Protein AF-A0A658NZC9-F1 (afdb_monomer)

Sequence (90 aa):
VEKQARTVAVDVDFADPAEAHGMLVGYSTDVEIVLATRAEVLRVPTGALREGGKVLVVEGDTLVERTLRTGVANWEFTEVVSGLAAGERI

Radius of gyration: 20.49 Å; Cα contacts (8 Å, |Δi|>4): 92; chains: 1; bounding box: 60×23×51 Å

pLDDT: mean 91.6, std 9.53, range [51.44, 97.94]

Secondary structure (DSSP, 8-state):
--------------SSGGGGTT--TT-------------S--EEEGGGPBTTTEEEEEETTEEEEEEPEEEEE-SSEEEEEES--TT---

Structure (mmCIF, N/CA/C/O backbone):
data_AF-A0A658NZC9-F1
#
_entry.id   AF-A0A658NZC9-F1
#
loop_
_atom_site.group_PDB
_atom_site.id
_atom_site.type_symbol
_atom_site.label_atom_id
_atom_site.label_alt_id
_atom_site.label_comp_id
_atom_site.label_asym_id
_atom_site.label_entity_id
_atom_site.label_seq_id
_atom_site.pdbx_PDB_ins_code
_atom_site.Cartn_x
_atom_site.Cartn_y
_atom_site.Cartn_z
_atom_site.occupancy
_atom_site.B_iso_or_equiv
_atom_site.auth_seq_id
_atom_site.auth_comp_id
_atom_site.auth_asym_id
_atom_site.auth_atom_id
_atom_site.pdbx_PDB_model_num
ATOM 1 N N . VAL A 1 1 ? 37.834 5.476 -1.094 1.00 51.75 1 VAL A N 1
ATOM 2 C CA . VAL A 1 1 ? 36.669 6.169 -0.499 1.00 51.75 1 VAL A CA 1
ATOM 3 C C . VAL A 1 1 ? 35.437 5.509 -1.074 1.00 51.75 1 VAL A C 1
ATOM 5 O O . VAL A 1 1 ? 35.190 5.633 -2.266 1.00 51.75 1 VAL A O 1
ATOM 8 N N . GLU A 1 2 ? 34.777 4.687 -0.272 1.00 51.44 2 GLU A N 1
ATOM 9 C CA . GLU A 1 2 ? 33.659 3.847 -0.698 1.00 51.44 2 GLU A CA 1
ATOM 10 C C . GLU A 1 2 ? 32.371 4.683 -0.707 1.00 51.44 2 GLU A C 1
ATOM 12 O O . GLU A 1 2 ? 32.086 5.418 0.240 1.00 51.44 2 GLU A O 1
ATOM 17 N N . LYS A 1 3 ? 31.653 4.667 -1.832 1.00 57.12 3 LYS A N 1
ATOM 18 C CA . LYS A 1 3 ? 30.537 5.577 -2.118 1.00 57.12 3 LYS A CA 1
ATOM 19 C C . LYS A 1 3 ? 29.304 5.126 -1.321 1.00 57.12 3 LYS A C 1
ATOM 21 O O . LYS A 1 3 ? 28.598 4.215 -1.735 1.00 57.12 3 LYS A O 1
ATOM 26 N N . GLN A 1 4 ? 29.031 5.763 -0.182 1.00 57.91 4 GLN A N 1
ATOM 27 C CA . GLN A 1 4 ? 27.762 5.592 0.533 1.00 57.91 4 GLN A CA 1
ATOM 28 C C . GLN A 1 4 ? 26.639 6.357 -0.183 1.00 57.91 4 GLN A C 1
ATOM 30 O O . GLN A 1 4 ? 26.310 7.482 0.184 1.00 57.91 4 GLN A O 1
ATOM 35 N N . ALA A 1 5 ? 26.042 5.757 -1.210 1.00 57.47 5 ALA A N 1
ATOM 36 C CA . ALA A 1 5 ? 24.757 6.206 -1.737 1.00 57.47 5 ALA A CA 1
ATOM 37 C C . ALA A 1 5 ? 23.684 5.203 -1.299 1.00 57.47 5 ALA A C 1
ATOM 39 O O . ALA A 1 5 ? 23.775 4.020 -1.613 1.00 57.47 5 ALA A O 1
ATOM 40 N N . ARG A 1 6 ? 22.672 5.659 -0.549 1.00 82.12 6 ARG A N 1
ATOM 41 C CA . ARG A 1 6 ? 21.509 4.844 -0.137 1.00 82.12 6 ARG A CA 1
ATOM 42 C C . ARG A 1 6 ? 20.512 4.664 -1.296 1.00 82.12 6 ARG A C 1
ATOM 44 O O . ARG A 1 6 ? 19.312 4.826 -1.109 1.00 82.12 6 ARG A O 1
ATOM 51 N N . THR A 1 7 ? 21.011 4.412 -2.501 1.00 82.12 7 THR A N 1
ATOM 52 C CA . THR A 1 7 ? 20.227 4.331 -3.739 1.00 82.12 7 THR A CA 1
ATOM 53 C C . THR A 1 7 ? 20.529 3.020 -4.442 1.00 82.12 7 THR A C 1
ATOM 55 O O . THR A 1 7 ? 21.696 2.656 -4.581 1.00 82.12 7 THR A O 1
ATOM 58 N N . VAL A 1 8 ? 19.488 2.342 -4.913 1.00 86.06 8 VAL A N 1
ATOM 59 C CA . VAL A 1 8 ? 19.615 1.175 -5.790 1.00 86.06 8 VAL A CA 1
ATOM 60 C C . VAL A 1 8 ? 19.557 1.669 -7.234 1.00 86.06 8 VAL A C 1
ATOM 62 O O . VAL A 1 8 ? 18.666 2.444 -7.573 1.00 86.06 8 VAL A O 1
ATOM 65 N N . ALA A 1 9 ? 20.520 1.261 -8.060 1.00 90.56 9 ALA A N 1
ATOM 66 C CA . ALA A 1 9 ? 20.478 1.510 -9.498 1.00 90.56 9 ALA A CA 1
ATOM 67 C C . ALA A 1 9 ? 19.563 0.475 -10.165 1.00 90.56 9 ALA A C 1
ATOM 69 O O . ALA A 1 9 ? 19.647 -0.711 -9.843 1.00 90.56 9 ALA A O 1
ATOM 70 N N . VAL A 1 10 ? 18.694 0.933 -11.064 1.00 90.44 10 VAL A N 1
ATOM 71 C CA . VAL A 1 10 ? 17.768 0.091 -11.826 1.00 90.44 10 VAL A CA 1
ATO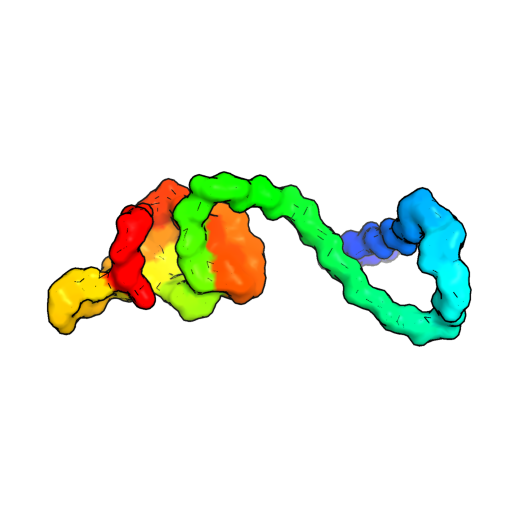M 72 C C . VAL A 1 10 ? 17.895 0.480 -13.291 1.00 90.44 10 VAL A C 1
ATOM 74 O O . VAL A 1 10 ? 17.683 1.643 -13.627 1.00 90.44 10 VAL A O 1
ATOM 77 N N . ASP A 1 11 ? 18.226 -0.499 -14.129 1.00 92.44 11 ASP A N 1
ATOM 78 C CA . ASP A 1 11 ? 18.183 -0.388 -15.585 1.00 92.44 11 ASP A CA 1
ATOM 79 C C . ASP A 1 11 ? 16.904 -1.076 -16.077 1.00 92.44 11 ASP A C 1
ATOM 81 O O . ASP A 1 11 ? 16.528 -2.137 -15.569 1.00 92.44 11 ASP A O 1
ATOM 85 N N . VAL A 1 12 ? 16.206 -0.448 -17.024 1.00 90.69 12 VAL A N 1
ATOM 86 C CA . VAL A 1 12 ? 14.934 -0.940 -17.564 1.00 90.69 12 VAL A CA 1
ATOM 87 C C . VAL A 1 12 ? 15.012 -0.919 -19.079 1.00 90.69 12 VAL A C 1
ATOM 89 O O . VAL A 1 12 ? 15.365 0.102 -19.665 1.00 90.69 12 VAL A O 1
ATOM 92 N N . ASP A 1 13 ? 14.631 -2.033 -19.690 1.00 91.25 13 ASP A N 1
ATOM 93 C CA . ASP A 1 13 ? 14.577 -2.213 -21.135 1.00 91.25 13 ASP A CA 1
ATOM 94 C C . ASP A 1 13 ? 13.169 -2.637 -21.563 1.00 91.25 13 ASP A C 1
ATOM 96 O O . ASP A 1 13 ? 12.412 -3.228 -20.786 1.00 91.25 13 ASP A O 1
ATOM 100 N N . PHE A 1 14 ? 12.823 -2.365 -22.822 1.00 89.81 14 PHE A N 1
ATOM 101 C CA . PHE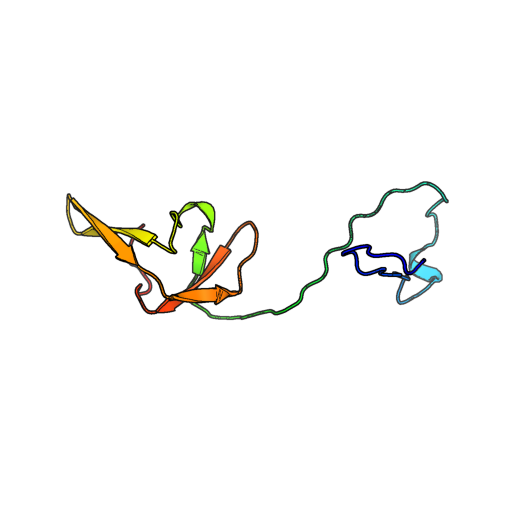 A 1 14 ? 11.620 -2.926 -23.436 1.00 89.81 14 PHE A CA 1
ATOM 102 C C . PHE A 1 14 ? 11.763 -4.442 -23.568 1.00 89.81 14 PHE A C 1
ATOM 104 O O . PHE A 1 14 ? 12.803 -4.937 -24.005 1.00 89.81 14 PHE A O 1
ATOM 111 N N . ALA A 1 15 ? 10.706 -5.182 -23.226 1.00 91.88 15 ALA A N 1
ATOM 112 C CA . ALA A 1 15 ? 10.701 -6.637 -23.359 1.00 91.88 15 ALA A CA 1
ATOM 113 C C . ALA A 1 15 ? 10.815 -7.074 -24.832 1.00 91.88 15 ALA A C 1
ATOM 115 O O . ALA A 1 15 ? 11.515 -8.041 -25.134 1.00 91.88 15 ALA A O 1
ATOM 116 N N . ASP A 1 16 ? 10.168 -6.336 -25.739 1.00 94.19 16 ASP A N 1
ATOM 117 C CA . ASP A 1 16 ? 10.358 -6.435 -27.184 1.00 94.19 16 ASP A CA 1
ATOM 118 C C . ASP A 1 16 ? 10.918 -5.102 -27.722 1.00 94.19 16 ASP A C 1
ATOM 120 O O . ASP A 1 16 ? 10.237 -4.077 -27.654 1.00 94.19 16 ASP A O 1
ATOM 124 N N . PRO A 1 17 ? 12.136 -5.079 -28.299 1.00 89.19 17 PRO A N 1
ATOM 125 C CA . PRO A 1 17 ? 12.717 -3.871 -28.885 1.00 89.19 17 PRO A CA 1
ATOM 126 C C . PRO A 1 17 ? 11.858 -3.206 -29.971 1.00 89.19 17 PRO A C 1
ATOM 128 O O . PRO A 1 17 ? 12.022 -2.010 -30.223 1.00 89.19 17 PRO A O 1
ATOM 131 N N . ALA A 1 18 ? 10.953 -3.944 -30.626 1.00 92.88 18 ALA A N 1
ATOM 132 C CA . ALA A 1 18 ? 10.027 -3.375 -31.602 1.00 92.88 18 ALA A CA 1
ATOM 133 C C . ALA A 1 18 ? 9.023 -2.393 -30.966 1.00 92.88 18 ALA A C 1
ATOM 135 O O . ALA A 1 18 ? 8.555 -1.483 -31.651 1.00 92.88 18 ALA A O 1
ATOM 136 N N . GLU A 1 19 ? 8.737 -2.517 -29.665 1.00 91.31 19 GLU A N 1
ATOM 137 C CA . GLU A 1 19 ? 7.850 -1.603 -28.930 1.00 91.31 19 GLU A CA 1
ATOM 138 C C . GLU A 1 19 ? 8.460 -0.208 -28.746 1.00 91.31 19 GLU A C 1
ATOM 140 O O . GLU A 1 19 ? 7.728 0.771 -28.617 1.00 91.31 19 GLU A O 1
ATOM 145 N N . ALA A 1 20 ? 9.788 -0.083 -28.823 1.00 89.25 20 ALA A N 1
ATOM 146 C CA . ALA A 1 20 ? 10.476 1.207 -28.781 1.00 89.25 20 ALA A CA 1
ATOM 147 C C . ALA A 1 20 ? 10.363 1.997 -30.103 1.00 89.25 20 ALA A C 1
ATOM 149 O O . ALA A 1 20 ? 10.908 3.100 -30.226 1.00 89.25 20 ALA A O 1
ATOM 150 N N . HIS A 1 21 ? 9.698 1.448 -31.129 1.00 90.69 21 HIS A N 1
ATOM 151 C CA . HIS A 1 21 ? 9.598 2.086 -32.437 1.00 90.69 21 HIS A CA 1
ATOM 152 C C . HIS A 1 21 ? 8.933 3.468 -32.350 1.00 90.69 21 HIS A C 1
ATOM 154 O O . HIS A 1 21 ? 7.812 3.620 -31.874 1.00 90.69 21 HIS A O 1
ATOM 160 N N . GLY A 1 22 ? 9.626 4.490 -32.856 1.00 88.75 22 GLY A N 1
ATOM 161 C CA . GLY A 1 22 ? 9.141 5.872 -32.858 1.00 88.75 22 GLY A CA 1
ATOM 162 C C . GLY A 1 22 ? 9.430 6.655 -31.574 1.00 88.75 22 GLY A C 1
ATOM 163 O O . GLY A 1 22 ? 9.213 7.866 -31.556 1.00 88.75 22 GLY A O 1
ATOM 164 N N . MET A 1 23 ? 9.973 6.018 -30.532 1.00 91.00 23 MET A N 1
ATOM 165 C CA . MET A 1 23 ? 10.487 6.733 -29.365 1.00 91.00 23 MET A CA 1
ATOM 166 C C . MET A 1 23 ? 11.849 7.351 -29.681 1.00 91.00 23 M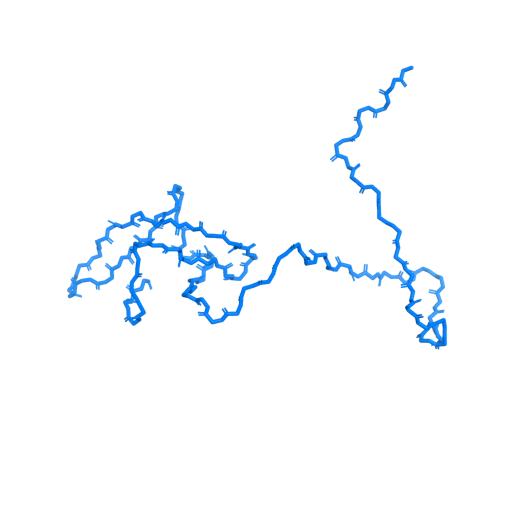ET A C 1
ATOM 168 O O . MET A 1 23 ? 12.712 6.728 -30.301 1.00 91.00 23 MET A O 1
ATOM 172 N N . LEU A 1 24 ? 12.043 8.599 -29.260 1.00 90.06 24 LEU A N 1
ATOM 173 C CA . LEU A 1 24 ? 13.286 9.335 -29.465 1.00 90.06 24 LEU A CA 1
ATOM 174 C C . LEU A 1 24 ? 14.037 9.501 -28.145 1.00 90.06 24 LEU A C 1
ATOM 176 O O . LEU A 1 24 ? 13.445 9.584 -27.068 1.00 90.06 24 LEU A O 1
ATOM 180 N N . VAL A 1 25 ? 15.361 9.603 -28.245 1.00 89.25 25 VAL A N 1
ATOM 181 C CA . VAL A 1 25 ? 16.216 9.924 -27.098 1.00 89.25 25 VAL A CA 1
ATOM 182 C C . VAL A 1 25 ? 15.786 11.265 -26.500 1.00 89.25 25 VAL A C 1
ATOM 184 O O . VAL A 1 25 ? 15.589 12.242 -27.221 1.00 89.25 25 VAL A O 1
ATOM 187 N N . GLY A 1 26 ? 15.670 11.306 -25.172 1.00 91.00 26 GLY A N 1
ATOM 188 C CA . GLY A 1 26 ? 15.248 12.490 -24.420 1.00 91.00 26 GLY A CA 1
ATOM 189 C C . GLY A 1 26 ? 13.808 12.437 -23.912 1.00 91.00 26 GLY A C 1
ATOM 190 O O . GLY A 1 26 ? 13.400 13.347 -23.195 1.00 91.00 26 GLY A O 1
ATOM 191 N N . TYR A 1 27 ? 13.044 11.390 -24.238 1.00 91.00 27 TYR A N 1
ATOM 192 C CA . TYR A 1 27 ? 11.742 11.158 -23.612 1.00 91.00 27 TYR A CA 1
ATOM 193 C C . TYR A 1 27 ? 11.911 10.783 -22.135 1.00 91.00 27 TYR A C 1
ATOM 195 O O . TYR A 1 27 ? 12.836 10.059 -21.766 1.00 91.00 27 TYR A O 1
ATOM 203 N N . SER A 1 28 ? 11.007 11.279 -21.293 1.00 91.56 28 SER A N 1
ATOM 204 C CA . SER A 1 28 ? 10.873 10.855 -19.900 1.00 91.56 28 SER A CA 1
ATOM 205 C C . SER A 1 28 ? 9.926 9.666 -19.809 1.00 91.56 28 SER A C 1
ATOM 207 O O . SER A 1 28 ? 8.899 9.644 -20.487 1.00 91.56 28 SER A O 1
ATOM 209 N N . THR A 1 29 ? 10.235 8.722 -18.929 1.00 89.00 29 THR A N 1
ATOM 210 C CA . THR A 1 29 ? 9.325 7.638 -18.561 1.00 89.00 29 THR A CA 1
ATOM 211 C C . THR A 1 29 ? 9.225 7.560 -17.049 1.00 89.00 29 THR A C 1
ATOM 213 O O . THR A 1 29 ? 10.214 7.789 -16.351 1.00 89.00 29 THR A O 1
ATOM 216 N N . ASP A 1 30 ? 8.046 7.197 -16.563 1.00 92.44 30 ASP A N 1
ATOM 217 C CA . ASP A 1 30 ? 7.863 6.759 -15.188 1.00 92.44 30 ASP A CA 1
ATOM 218 C C . ASP A 1 30 ? 7.999 5.234 -15.145 1.00 92.44 30 ASP A C 1
ATOM 220 O O . ASP A 1 30 ? 7.529 4.534 -16.044 1.00 92.44 30 ASP A O 1
ATOM 224 N N . VAL A 1 31 ? 8.675 4.716 -14.118 1.00 90.62 31 VAL A N 1
ATOM 225 C CA . VAL A 1 31 ? 8.819 3.276 -13.872 1.00 90.62 31 VAL A CA 1
ATOM 226 C C . VAL A 1 31 ? 8.200 2.970 -12.520 1.00 90.62 31 VAL A C 1
ATOM 228 O O . VAL A 1 31 ? 8.619 3.519 -11.500 1.00 90.62 31 VAL A O 1
ATOM 231 N N . GLU A 1 32 ? 7.231 2.062 -12.503 1.00 89.06 32 GLU A N 1
ATOM 232 C CA . GLU A 1 32 ? 6.666 1.531 -11.269 1.00 89.06 32 GLU A CA 1
ATOM 233 C C . GLU A 1 32 ? 7.262 0.152 -10.965 1.00 89.06 32 GLU A C 1
ATOM 235 O O . GLU A 1 32 ? 7.244 -0.751 -11.801 1.00 89.06 32 GLU A O 1
ATOM 240 N N . ILE A 1 33 ? 7.786 -0.022 -9.749 1.00 89.31 33 ILE A N 1
ATOM 241 C CA . ILE A 1 33 ? 8.337 -1.296 -9.275 1.00 89.31 33 ILE A CA 1
ATOM 242 C C . ILE A 1 33 ? 7.385 -1.876 -8.231 1.00 89.31 33 ILE A C 1
ATOM 244 O O . ILE A 1 33 ? 7.336 -1.420 -7.087 1.00 89.31 33 ILE A O 1
ATOM 248 N N . VAL A 1 34 ? 6.645 -2.916 -8.612 1.00 89.75 34 VAL A N 1
ATOM 249 C CA . VAL A 1 34 ? 5.709 -3.603 -7.714 1.00 89.75 34 VAL A CA 1
ATOM 250 C C . VAL A 1 34 ? 6.451 -4.671 -6.909 1.00 89.75 34 VAL A C 1
ATOM 252 O O . VAL A 1 34 ? 6.833 -5.714 -7.434 1.00 89.75 34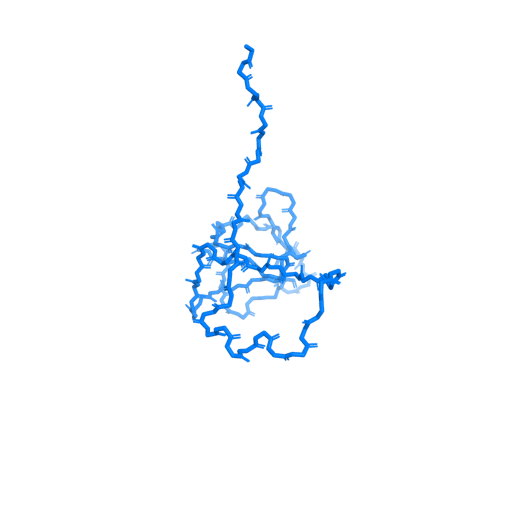 VAL A O 1
ATOM 255 N N . LEU A 1 35 ? 6.644 -4.425 -5.611 1.00 89.94 35 LEU A N 1
ATOM 256 C CA . LEU A 1 35 ? 7.351 -5.354 -4.715 1.00 89.94 35 LEU A CA 1
ATOM 257 C C . LEU A 1 35 ? 6.476 -6.523 -4.242 1.00 89.94 35 LEU A C 1
ATOM 259 O O . LEU A 1 35 ? 6.980 -7.604 -3.941 1.00 89.94 35 LEU A O 1
ATOM 263 N N . ALA A 1 36 ? 5.167 -6.300 -4.128 1.00 92.00 36 ALA A N 1
ATOM 264 C CA . ALA A 1 36 ? 4.210 -7.302 -3.689 1.00 92.00 36 ALA A CA 1
ATOM 265 C C . ALA A 1 36 ? 2.791 -6.926 -4.120 1.00 92.00 36 ALA A C 1
ATOM 267 O O . ALA A 1 36 ? 2.398 -5.765 -4.042 1.00 92.00 36 ALA A O 1
ATOM 268 N N . THR A 1 37 ? 2.003 -7.943 -4.465 1.00 91.62 37 THR A N 1
ATOM 269 C CA . THR A 1 37 ? 0.572 -7.804 -4.754 1.00 91.62 37 THR A CA 1
ATOM 270 C C . THR A 1 37 ? -0.219 -8.724 -3.832 1.00 91.62 37 THR A C 1
ATOM 272 O O . THR A 1 37 ? 0.205 -9.849 -3.539 1.00 91.62 37 THR A O 1
ATOM 275 N N . ARG A 1 38 ? -1.367 -8.246 -3.347 1.00 92.94 38 ARG A N 1
ATOM 276 C CA . ARG A 1 38 ? -2.335 -9.022 -2.565 1.00 92.94 38 ARG A CA 1
ATOM 277 C C . ARG A 1 38 ? -3.724 -8.793 -3.148 1.00 92.94 38 ARG A C 1
ATOM 279 O O . ARG A 1 38 ? -4.211 -7.667 -3.154 1.00 92.94 38 ARG A O 1
ATOM 286 N N . ALA A 1 39 ? -4.321 -9.853 -3.680 1.00 92.31 39 ALA A N 1
ATOM 287 C CA . ALA A 1 39 ? -5.698 -9.837 -4.155 1.00 92.31 39 ALA A CA 1
ATOM 288 C C . ALA A 1 39 ? -6.648 -10.219 -3.013 1.00 92.31 39 ALA A C 1
ATOM 290 O O . ALA A 1 39 ? -6.242 -10.917 -2.088 1.00 92.31 39 ALA A O 1
ATOM 291 N N . GLU A 1 40 ? -7.900 -9.762 -3.098 1.00 92.75 40 GLU A N 1
ATOM 292 C CA . GLU A 1 40 ? -8.991 -10.194 -2.206 1.00 92.75 40 GLU A CA 1
ATOM 293 C C . GLU A 1 40 ? -8.736 -9.958 -0.702 1.00 92.75 40 GLU A C 1
ATOM 295 O O . GLU A 1 40 ? -9.235 -10.686 0.152 1.00 92.75 40 GLU A O 1
ATOM 300 N N . VAL A 1 41 ? -7.980 -8.908 -0.364 1.00 95.69 41 VAL A N 1
ATOM 301 C CA . VAL A 1 41 ? -7.727 -8.490 1.024 1.00 95.69 41 VAL A CA 1
ATOM 302 C C . VAL A 1 41 ? -8.613 -7.318 1.436 1.00 95.69 41 VAL A C 1
ATOM 304 O O . VAL A 1 41 ? -8.982 -6.477 0.611 1.00 95.69 41 VAL A O 1
ATOM 307 N N . LEU A 1 42 ? -8.918 -7.221 2.735 1.00 97.25 42 LEU A N 1
ATOM 308 C CA . LEU A 1 42 ? -9.515 -6.009 3.288 1.00 97.25 42 LEU A CA 1
ATOM 309 C C . LEU A 1 42 ? -8.503 -4.868 3.167 1.00 97.25 42 LEU A C 1
ATOM 311 O O . LEU A 1 42 ? -7.337 -5.012 3.535 1.00 97.25 42 LEU A O 1
ATOM 315 N N . ARG A 1 43 ? -8.949 -3.728 2.650 1.00 96.62 43 ARG A N 1
ATOM 316 C CA . ARG A 1 43 ? -8.110 -2.549 2.459 1.00 96.62 43 ARG A CA 1
ATOM 317 C C . ARG A 1 43 ? -8.874 -1.284 2.787 1.00 96.62 43 ARG A C 1
ATOM 319 O O . ARG A 1 43 ? -10.093 -1.229 2.638 1.00 96.62 43 ARG A O 1
ATOM 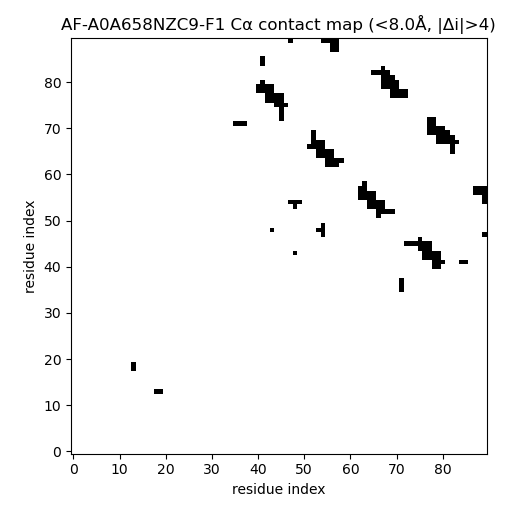326 N N . VAL A 1 44 ? -8.127 -0.272 3.189 1.00 97.12 44 VAL A N 1
ATOM 327 C CA . VAL A 1 44 ? -8.633 1.068 3.487 1.00 97.12 44 VAL A CA 1
ATOM 328 C C . VAL A 1 44 ? -7.875 2.093 2.653 1.00 97.12 44 VAL A C 1
ATOM 330 O O . VAL A 1 44 ? -6.717 1.829 2.312 1.00 97.12 44 VAL A O 1
ATOM 333 N N . PRO A 1 45 ? -8.476 3.249 2.316 1.00 97.00 45 PRO A N 1
ATOM 334 C CA . PRO A 1 45 ? -7.720 4.353 1.744 1.00 97.00 45 PRO A CA 1
ATOM 335 C C . PRO A 1 45 ? -6.552 4.710 2.666 1.00 97.00 45 PRO A C 1
ATOM 337 O O . PRO A 1 45 ? -6.757 4.896 3.866 1.00 97.00 45 PRO A O 1
ATOM 340 N N . THR A 1 46 ? -5.335 4.830 2.133 1.00 96.75 46 THR A N 1
ATOM 341 C CA . THR A 1 46 ? -4.150 5.145 2.954 1.00 96.75 46 THR A CA 1
ATOM 342 C C . THR A 1 46 ? -4.325 6.470 3.702 1.00 96.75 46 THR A C 1
ATOM 344 O O . THR A 1 46 ? -3.904 6.591 4.847 1.00 96.75 46 THR A O 1
ATOM 347 N N . GLY A 1 47 ? -5.045 7.434 3.118 1.00 96.31 47 GLY A N 1
ATOM 348 C CA . GLY A 1 47 ? -5.374 8.706 3.770 1.00 96.31 47 GLY A CA 1
ATOM 349 C C . GLY A 1 47 ? -6.308 8.607 4.987 1.00 96.31 47 GLY A C 1
ATOM 350 O O . GLY A 1 47 ? -6.404 9.571 5.741 1.00 96.31 47 GLY A O 1
ATOM 351 N N . ALA A 1 48 ? -6.981 7.471 5.206 1.00 96.31 48 ALA A N 1
ATOM 352 C CA . ALA A 1 48 ? -7.807 7.244 6.395 1.00 96.31 48 ALA A CA 1
ATOM 353 C C . ALA A 1 48 ? -6.986 6.765 7.611 1.00 96.31 48 ALA A C 1
ATOM 355 O O . ALA A 1 48 ? -7.467 6.811 8.744 1.00 96.31 48 ALA A O 1
ATOM 356 N N . LEU A 1 49 ? -5.743 6.316 7.393 1.00 96.88 49 LEU A N 1
ATOM 357 C CA . LEU A 1 49 ? -4.823 5.921 8.456 1.00 96.88 49 LEU A CA 1
ATOM 358 C C . LEU A 1 49 ? -4.140 7.147 9.067 1.00 96.88 49 LEU A C 1
ATOM 360 O O . LEU A 1 49 ? -3.478 7.936 8.397 1.00 96.88 49 LEU A O 1
ATOM 364 N N . ARG A 1 50 ? -4.258 7.266 10.384 1.00 95.75 50 ARG A N 1
ATOM 365 C CA . ARG A 1 50 ? -3.542 8.227 11.222 1.00 95.75 50 ARG A CA 1
ATOM 366 C C . ARG A 1 50 ? -2.225 7.620 11.702 1.00 95.75 50 ARG A C 1
ATOM 368 O O . ARG A 1 50 ? -1.994 6.410 11.611 1.00 95.75 50 ARG A O 1
ATOM 375 N N . GLU A 1 51 ? -1.370 8.476 12.252 1.00 91.00 51 GLU A N 1
ATOM 376 C CA . GLU A 1 51 ? -0.091 8.074 12.837 1.00 91.00 51 GLU A CA 1
ATOM 377 C C . GLU A 1 51 ? -0.253 6.890 13.808 1.00 91.00 51 GLU A C 1
ATOM 379 O O . GLU A 1 51 ? -1.198 6.824 14.599 1.00 91.00 51 GLU A O 1
ATOM 384 N N . GLY A 1 52 ? 0.665 5.925 13.720 1.00 91.88 52 GLY A N 1
ATOM 385 C CA . GLY A 1 52 ? 0.609 4.697 14.514 1.00 91.88 52 GLY A CA 1
ATOM 386 C C . GLY A 1 52 ? -0.377 3.641 13.999 1.00 91.88 52 GLY A C 1
ATOM 387 O O . GLY A 1 52 ? -0.663 2.695 14.727 1.00 91.88 52 GLY A O 1
ATOM 388 N N . GLY A 1 53 ? -0.890 3.780 12.771 1.00 94.31 53 GLY A N 1
ATOM 389 C CA . GLY A 1 53 ? -1.757 2.776 12.146 1.00 94.31 53 GLY A CA 1
ATOM 390 C C . GLY A 1 53 ? -3.188 2.804 12.677 1.00 94.31 53 GLY A C 1
ATOM 391 O O . GLY A 1 53 ? -3.816 1.761 12.828 1.00 94.31 53 GLY A O 1
ATOM 392 N N . LYS A 1 54 ? -3.694 3.989 13.020 1.00 97.44 54 LYS A N 1
ATOM 393 C CA . LYS A 1 54 ? -4.998 4.161 13.670 1.00 97.44 54 LYS A CA 1
ATOM 394 C C . LYS A 1 54 ? -6.054 4.648 12.690 1.00 97.44 54 LYS A C 1
ATOM 396 O O . LYS A 1 54 ? -5.754 5.465 11.829 1.00 97.44 54 LYS A O 1
ATOM 401 N N . VAL A 1 55 ? -7.295 4.222 12.870 1.00 97.75 55 VAL A N 1
ATOM 402 C CA . VAL A 1 55 ? -8.466 4.729 12.138 1.00 97.75 55 VAL A CA 1
ATOM 403 C C . VAL A 1 55 ? -9.543 5.173 13.122 1.00 97.75 55 VAL A C 1
ATOM 405 O O . VAL A 1 55 ? -9.509 4.796 14.294 1.00 97.75 55 VAL A O 1
ATOM 408 N N . LEU A 1 56 ? -10.485 5.989 12.658 1.00 97.88 56 LEU A N 1
ATOM 409 C CA . LEU A 1 56 ? -11.693 6.331 13.404 1.00 97.88 56 LEU A CA 1
ATOM 410 C C . LEU A 1 56 ? -12.847 5.528 12.812 1.00 97.88 56 LEU A C 1
ATOM 412 O O . LEU A 1 56 ? -13.184 5.735 11.659 1.00 97.88 56 LEU A O 1
ATOM 416 N N . VAL A 1 57 ? -13.429 4.609 13.575 1.00 97.44 57 VAL A N 1
ATOM 417 C CA . VAL A 1 57 ? -14.563 3.791 13.132 1.00 97.44 57 VAL A CA 1
ATOM 418 C C . VAL A 1 57 ? -15.861 4.443 13.591 1.00 97.44 57 VAL A C 1
ATOM 420 O O . VAL A 1 57 ? -15.964 4.893 14.733 1.00 97.44 57 VAL A O 1
ATOM 423 N N . VAL A 1 58 ? -16.856 4.495 12.710 1.00 97.69 58 VAL A N 1
ATOM 424 C CA . VAL A 1 58 ? -18.198 4.983 13.043 1.00 97.69 58 VAL A CA 1
ATOM 425 C C . VAL A 1 58 ? -18.947 3.912 13.837 1.00 97.69 58 VAL A C 1
ATOM 427 O O . VAL A 1 58 ? -19.316 2.871 13.293 1.00 97.69 58 VAL A O 1
ATOM 430 N N . GLU A 1 59 ? -19.227 4.197 15.106 1.00 95.94 59 GLU A N 1
ATOM 431 C CA . GLU A 1 59 ? -20.051 3.377 15.996 1.00 95.94 59 GLU A CA 1
ATOM 432 C C . GLU A 1 59 ? -21.273 4.202 16.434 1.00 95.94 59 GLU A C 1
ATOM 434 O O . GLU A 1 59 ? -21.228 4.995 17.381 1.00 95.94 59 GLU A O 1
ATOM 439 N N . GLY A 1 60 ? -22.371 4.059 15.681 1.00 94.12 60 GLY A N 1
ATOM 440 C CA . GLY A 1 60 ? -23.574 4.880 15.844 1.00 94.12 60 GLY A CA 1
ATOM 441 C C . GLY A 1 60 ? -23.288 6.352 15.541 1.00 94.12 60 GLY A C 1
ATOM 442 O O . GLY A 1 60 ? -22.863 6.678 14.435 1.00 94.12 60 GLY A O 1
ATOM 443 N N . ASP A 1 61 ? -23.487 7.217 16.536 1.00 95.62 61 ASP A N 1
ATOM 444 C CA . ASP A 1 61 ? -23.221 8.662 16.446 1.00 95.62 61 ASP A CA 1
ATOM 445 C C . ASP A 1 61 ? -21.823 9.055 16.958 1.00 95.62 61 ASP A C 1
ATOM 447 O O . ASP A 1 61 ? -21.527 10.238 17.141 1.00 95.62 61 ASP A O 1
ATOM 451 N N . THR A 1 62 ? -20.951 8.077 17.225 1.00 97.25 62 THR A N 1
ATOM 452 C CA . THR A 1 62 ? -19.611 8.321 17.773 1.00 97.25 62 THR A CA 1
ATOM 453 C C . THR A 1 62 ? -18.509 7.783 16.870 1.00 97.25 62 THR A C 1
ATOM 455 O O . THR A 1 62 ? -18.703 6.827 16.120 1.00 97.25 62 THR A O 1
ATOM 458 N N . LEU A 1 63 ? -17.339 8.421 16.939 1.00 97.62 63 LEU A N 1
ATOM 459 C CA . LEU A 1 63 ? -16.120 7.955 16.285 1.00 97.62 63 LEU A CA 1
ATOM 460 C C . LEU A 1 63 ? -15.213 7.318 17.332 1.00 97.62 63 LEU A C 1
ATOM 462 O O . LEU A 1 63 ? -14.821 7.979 18.297 1.00 97.62 63 LEU A O 1
ATOM 466 N N . VAL A 1 64 ? -14.861 6.054 17.124 1.00 97.19 64 VAL A N 1
ATOM 467 C CA . VAL A 1 64 ? -14.008 5.288 18.034 1.00 97.19 64 VAL A CA 1
ATOM 468 C C . VAL A 1 64 ? -12.660 5.041 17.376 1.00 97.19 64 VAL A C 1
ATOM 470 O O . VAL A 1 64 ? -12.571 4.522 16.266 1.00 97.19 64 VAL A O 1
ATOM 473 N N . GLU A 1 65 ? -11.587 5.430 18.060 1.00 97.44 65 GLU A N 1
ATOM 474 C CA . GLU A 1 65 ? -10.233 5.186 17.576 1.00 97.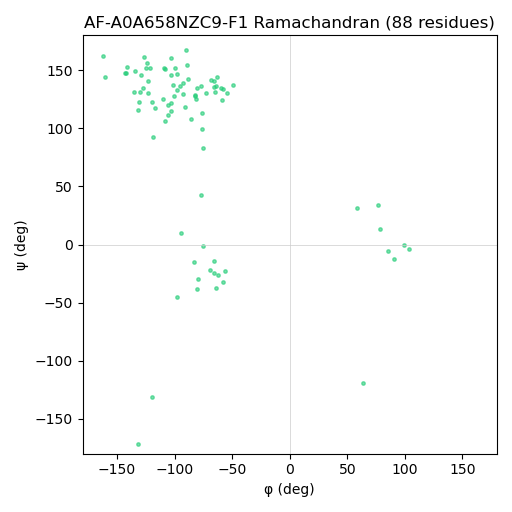44 65 GLU A CA 1
ATOM 475 C C . GLU A 1 65 ? -9.874 3.704 17.703 1.00 97.44 65 GLU A C 1
ATOM 477 O O . GLU A 1 65 ? -10.019 3.103 18.769 1.00 97.44 65 GLU A O 1
ATOM 482 N N . ARG A 1 66 ? -9.356 3.124 16.618 1.00 97.25 66 ARG A N 1
ATOM 483 C CA . ARG A 1 66 ? -8.943 1.724 16.577 1.00 97.25 66 ARG A CA 1
ATOM 484 C C . ARG A 1 66 ? -7.592 1.575 15.892 1.00 97.25 66 ARG A C 1
ATOM 486 O O . ARG A 1 66 ? -7.374 2.104 14.804 1.00 97.25 66 ARG A O 1
ATOM 493 N N . THR A 1 67 ? -6.682 0.844 16.528 1.00 97.75 67 THR A N 1
ATOM 494 C CA . THR A 1 67 ? -5.378 0.511 15.944 1.00 97.75 67 THR A CA 1
ATOM 495 C C . THR A 1 67 ? -5.519 -0.694 15.024 1.00 97.75 67 THR A C 1
ATOM 497 O O . THR A 1 67 ? -6.033 -1.737 15.431 1.00 97.75 67 THR A O 1
ATOM 500 N N . LEU A 1 68 ? -5.030 -0.560 13.796 1.00 97.88 68 LEU A N 1
ATOM 501 C CA . LEU A 1 68 ? -4.997 -1.619 12.800 1.00 97.88 68 LEU A CA 1
ATOM 502 C C . LEU A 1 68 ? -3.623 -2.281 12.769 1.00 97.88 68 LEU A C 1
ATOM 504 O O . LEU A 1 68 ? -2.586 -1.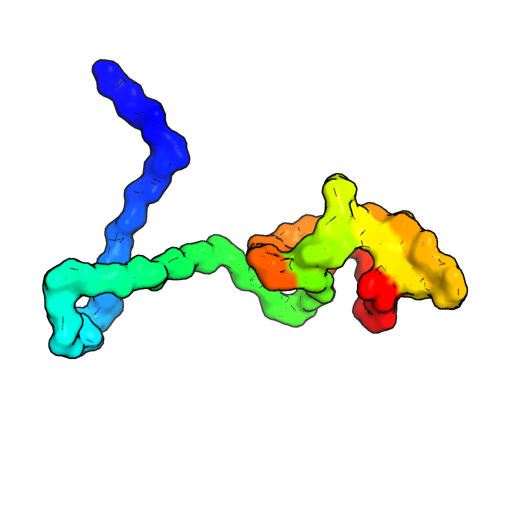636 12.930 1.00 97.88 68 LEU A O 1
ATOM 508 N N . ARG A 1 69 ? -3.614 -3.581 12.478 1.00 97.94 69 ARG A N 1
ATOM 509 C CA . ARG A 1 69 ? -2.420 -4.246 11.959 1.00 97.94 69 ARG A CA 1
ATOM 510 C C . ARG A 1 69 ? -2.483 -4.169 10.442 1.00 97.94 69 ARG A C 1
ATOM 512 O O . ARG A 1 69 ? -3.412 -4.713 9.848 1.00 97.94 69 ARG A O 1
ATOM 519 N N . THR A 1 70 ? -1.507 -3.516 9.829 1.00 97.06 70 THR A N 1
ATOM 520 C CA . THR A 1 70 ? -1.464 -3.297 8.381 1.00 97.06 70 THR A CA 1
ATOM 521 C C . THR A 1 70 ? -0.485 -4.240 7.681 1.00 97.06 70 THR A C 1
ATOM 523 O O . THR A 1 70 ? 0.376 -4.852 8.322 1.00 97.06 70 THR A O 1
ATOM 526 N N . GLY A 1 71 ? -0.669 -4.398 6.371 1.00 95.31 71 GLY A N 1
ATOM 527 C CA . GLY A 1 71 ? 0.182 -5.198 5.491 1.00 95.31 71 GLY A CA 1
ATOM 528 C C . GLY A 1 71 ? 0.815 -4.350 4.388 1.00 95.31 71 GLY A C 1
ATOM 529 O O . GLY A 1 71 ? 1.393 -3.299 4.670 1.00 95.31 71 GLY A O 1
ATOM 530 N N . VAL A 1 72 ? 0.727 -4.808 3.135 1.00 95.00 72 VAL A N 1
ATOM 531 C CA . VAL A 1 72 ? 1.225 -4.034 1.986 1.00 95.00 72 VAL A CA 1
ATOM 532 C C . VAL A 1 72 ? 0.453 -2.721 1.840 1.00 95.00 72 VAL A C 1
ATOM 534 O O . VAL A 1 72 ? -0.751 -2.658 2.095 1.00 95.00 72 VAL A O 1
ATOM 537 N N . ALA A 1 73 ? 1.146 -1.666 1.426 1.00 94.31 73 ALA A N 1
ATOM 538 C CA . ALA A 1 73 ? 0.558 -0.345 1.263 1.00 94.31 73 ALA A CA 1
ATOM 539 C C . ALA A 1 73 ? 1.139 0.359 0.038 1.00 94.31 73 ALA A C 1
ATOM 541 O O . ALA A 1 73 ? 2.314 0.190 -0.290 1.00 94.31 73 ALA A O 1
ATOM 542 N N . ASN A 1 74 ? 0.312 1.173 -0.606 1.00 92.75 74 ASN A N 1
ATOM 543 C CA . ASN A 1 74 ? 0.721 2.149 -1.606 1.00 92.75 74 ASN A CA 1
ATOM 544 C C . ASN A 1 74 ? 0.073 3.511 -1.292 1.00 92.75 74 ASN A C 1
ATOM 546 O O . ASN A 1 74 ? -0.519 3.713 -0.226 1.00 92.75 74 ASN A O 1
ATOM 550 N N . TRP A 1 75 ? 0.213 4.470 -2.208 1.00 90.56 75 TRP A N 1
ATOM 551 C CA . TRP A 1 75 ? -0.327 5.821 -2.026 1.00 90.56 75 TRP A CA 1
ATOM 552 C C . TRP A 1 75 ? -1.857 5.850 -1.900 1.00 90.56 75 TRP A C 1
ATOM 554 O O . TRP A 1 75 ? -2.397 6.766 -1.285 1.00 90.56 75 TRP A O 1
ATOM 564 N N . GLU A 1 76 ? -2.553 4.863 -2.464 1.00 94.75 76 GLU A N 1
ATOM 565 C CA . GLU A 1 76 ? -4.013 4.829 -2.524 1.00 94.75 76 GLU A CA 1
ATOM 566 C C . GLU A 1 76 ? -4.614 3.969 -1.408 1.00 94.75 76 GLU A C 1
ATOM 568 O O . GLU A 1 76 ? -5.547 4.398 -0.732 1.00 94.75 76 GLU A O 1
ATOM 573 N N . PHE A 1 77 ? -4.057 2.782 -1.170 1.00 95.94 77 PHE A N 1
ATOM 574 C CA . PHE A 1 77 ? -4.609 1.775 -0.275 1.00 95.94 77 PHE A CA 1
ATOM 575 C C . PHE A 1 77 ? -3.570 1.150 0.648 1.00 95.94 77 PHE A C 1
ATOM 577 O O . PHE A 1 77 ? -2.415 0.926 0.287 1.00 95.94 77 PHE A O 1
ATOM 584 N N . THR A 1 78 ? -4.045 0.767 1.829 1.00 96.81 78 THR A N 1
ATOM 585 C CA . THR A 1 78 ? -3.309 -0.045 2.794 1.00 96.81 78 THR A CA 1
ATOM 586 C C . THR A 1 78 ? -4.110 -1.301 3.125 1.00 96.81 78 THR A C 1
ATOM 588 O O . THR A 1 78 ? -5.298 -1.227 3.445 1.00 96.81 78 THR A O 1
ATOM 591 N N . GLU A 1 79 ? -3.459 -2.459 3.047 1.00 97.56 79 GLU A N 1
ATOM 592 C CA . GLU A 1 79 ? -3.999 -3.746 3.490 1.00 97.56 79 GLU A CA 1
ATOM 593 C C . GLU A 1 79 ? -4.238 -3.740 5.006 1.00 97.56 79 GLU A C 1
ATOM 595 O O . GLU A 1 79 ? -3.373 -3.326 5.784 1.00 97.56 79 GLU A O 1
ATOM 600 N N . VAL A 1 80 ? -5.388 -4.264 5.428 1.00 97.69 80 VAL A N 1
ATOM 601 C CA . VAL A 1 80 ? -5.735 -4.485 6.833 1.00 97.69 80 VAL A CA 1
ATOM 602 C C . VAL A 1 80 ? -5.655 -5.975 7.143 1.00 97.69 80 VAL A C 1
ATOM 604 O O . 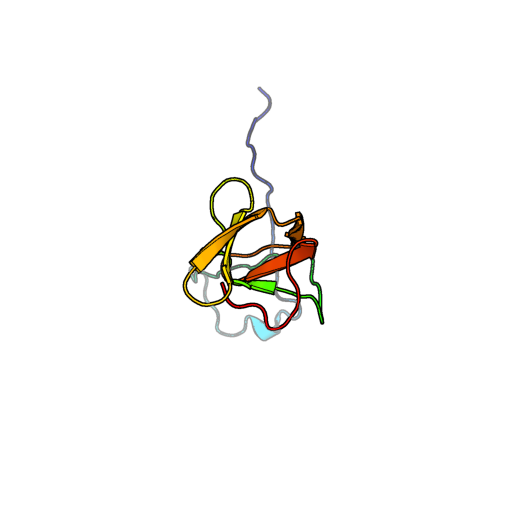VAL A 1 80 ? -6.481 -6.765 6.694 1.00 97.69 80 VAL A O 1
ATOM 607 N N . VAL A 1 81 ? -4.671 -6.351 7.957 1.00 97.19 81 VAL A N 1
ATOM 608 C CA . VAL A 1 81 ? -4.466 -7.728 8.429 1.00 97.19 81 VAL A CA 1
ATOM 609 C C . VAL A 1 81 ? -5.397 -8.045 9.600 1.00 97.19 81 VAL A C 1
ATOM 611 O O . VAL A 1 81 ? -5.904 -9.158 9.708 1.00 97.19 81 VAL A O 1
ATOM 614 N N . SER A 1 82 ? -5.620 -7.081 10.498 1.00 97.38 82 SER A N 1
ATOM 615 C CA . SER A 1 82 ? -6.566 -7.219 11.611 1.00 97.38 82 SER A CA 1
ATOM 616 C C . SER A 1 82 ? -6.946 -5.866 12.212 1.00 97.38 82 SER A C 1
ATOM 618 O O . SER A 1 82 ? -6.207 -4.891 12.078 1.00 97.38 82 SER A O 1
ATOM 620 N N . GLY A 1 83 ? -8.049 -5.838 12.963 1.00 96.00 83 GLY A N 1
ATOM 621 C CA . GLY A 1 83 ? -8.532 -4.642 13.662 1.00 96.00 83 GLY A CA 1
ATOM 622 C C . GLY A 1 83 ? -9.658 -3.912 12.931 1.00 96.00 83 GLY A C 1
ATOM 623 O O . GLY A 1 83 ? -10.169 -2.933 13.449 1.00 96.00 83 GLY A O 1
ATOM 624 N N . LEU A 1 84 ? -10.086 -4.390 11.765 1.00 97.38 84 LEU A N 1
ATOM 625 C CA . LEU A 1 84 ? -11.267 -3.897 11.061 1.00 97.38 84 LEU A CA 1
ATOM 626 C C . LEU A 1 84 ? -11.975 -5.081 10.399 1.00 97.38 84 LEU A C 1
ATOM 628 O O . LEU A 1 84 ? -11.320 -6.039 9.983 1.00 97.38 84 LEU A O 1
ATOM 632 N N . ALA A 1 85 ? -13.292 -5.004 10.297 1.00 96.62 85 ALA A N 1
ATOM 633 C CA . ALA A 1 85 ? -14.135 -5.920 9.554 1.00 96.62 85 ALA A CA 1
ATOM 634 C C . ALA A 1 85 ? -14.677 -5.245 8.287 1.00 96.62 85 ALA A C 1
ATOM 636 O O . ALA A 1 85 ? -14.873 -4.031 8.221 1.00 96.62 85 ALA A O 1
ATOM 637 N N . ALA A 1 86 ? -14.939 -6.051 7.259 1.00 96.06 86 ALA A N 1
ATOM 638 C CA . ALA A 1 86 ? -15.552 -5.558 6.034 1.00 96.06 86 ALA A CA 1
ATOM 639 C C . ALA A 1 86 ? -16.935 -4.947 6.325 1.00 96.06 86 ALA A C 1
ATOM 641 O O . ALA A 1 86 ? -17.744 -5.533 7.042 1.00 96.06 86 ALA A O 1
ATOM 642 N N . GLY A 1 87 ? -17.203 -3.776 5.743 1.00 95.75 87 GLY A N 1
ATOM 643 C CA . GLY A 1 87 ? -18.456 -3.039 5.928 1.00 95.75 87 GLY A CA 1
ATOM 644 C C . GLY A 1 87 ? -18.446 -2.038 7.086 1.00 95.75 87 GLY A C 1
ATOM 645 O O . GLY A 1 87 ? -19.333 -1.186 7.136 1.00 95.75 87 GLY A O 1
ATOM 646 N N . GLU A 1 88 ? -17.446 -2.074 7.973 1.00 96.38 88 GLU A N 1
ATOM 647 C CA . GLU A 1 88 ? -17.240 -0.994 8.941 1.00 96.38 88 GLU A CA 1
ATOM 648 C C . GLU A 1 88 ? -16.855 0.305 8.215 1.00 96.38 88 GLU A C 1
ATOM 650 O O . GLU A 1 88 ? -16.115 0.296 7.228 1.00 96.38 88 GLU A O 1
ATOM 655 N N . ARG A 1 89 ? -17.388 1.434 8.695 1.00 96.44 89 ARG A N 1
ATOM 656 C CA . ARG A 1 89 ? -17.156 2.758 8.105 1.00 96.44 89 ARG A CA 1
ATOM 657 C C . ARG A 1 89 ? -16.058 3.480 8.872 1.00 96.44 89 ARG A C 1
ATOM 659 O O . ARG A 1 89 ? -16.116 3.525 10.100 1.00 96.44 89 ARG A O 1
ATOM 666 N N . ILE A 1 90 ? -15.117 4.060 8.132 1.00 95.31 90 ILE A N 1
ATOM 667 C CA . ILE A 1 90 ? -14.005 4.874 8.635 1.00 95.31 90 ILE A CA 1
ATOM 668 C C . ILE A 1 90 ? -13.956 6.238 7.954 1.00 95.31 90 ILE A C 1
ATOM 670 O O . ILE A 1 90 ? -14.585 6.359 6.874 1.00 95.31 90 ILE A O 1
#

Nearest PDB structures (foldseek):
  4jut-assembly1_A  TM=2.571E-01  e=6.908E+00  Homo sapiens

Solvent-accessi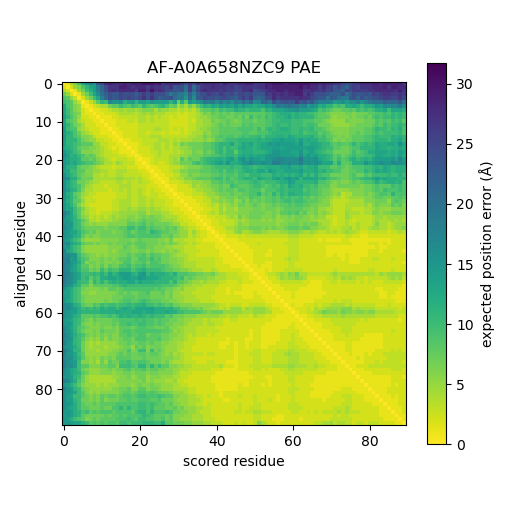ble surface area (backbone atoms only — not comparable to full-atom values): 6255 Å² total; per-residue (Å²): 134,84,84,90,64,102,68,85,90,82,88,85,78,69,94,50,73,74,75,54,66,89,68,60,93,86,70,86,83,88,84,86,84,83,89,77,88,79,78,99,63,55,65,45,54,36,85,60,50,42,88,88,44,23,35,47,36,62,58,86,97,42,75,44,81,39,63,42,44,68,60,68,68,54,89,62,38,28,31,49,75,39,73,76,63,92,88,70,50,108

Foldseek 3Di:
DDDPDPDDDDDDDDPDPVVCPPPDPPDDDDDDDDPDDDPPFDKDFPVQADPQQWHFWDDDPGTDIWHFDWDDDDNGIIGTPDTDDPPIDD

Mean predicted aligned error: 6.65 Å